Protein AF-A0A0F9KCD6-F1 (afdb_monomer)

Mean predicted aligned error: 6.34 Å

Solvent-accessible surface area (backbone atoms only — not comparable to full-atom values): 5465 Å² total; per-residue (Å²): 121,71,57,98,52,37,72,64,94,73,94,79,52,73,83,74,70,70,73,69,53,78,91,74,44,92,79,74,85,80,87,65,88,58,38,46,78,42,92,97,72,47,77,42,78,69,61,85,83,84,83,90,81,86,86,87,74,96,63,91,75,52,72,67,56,47,32,50,53,44,34,46,77,71,64,77,99

Secondary structure (DSSP, 8-state):
--BTTB-------HHHHSS--GGG-TT-----SS-EEETTTEEESPPPS--------SSPPPHHHHHHHHHHHHT--

Foldseek 3Di:
DDDLLHDPDDDDDCVPPVPDDPVNDPPDDDDDDQWDQDVPPGTHRGHDDDDPDDDDDPDDDDSVRSNVVSCVVVVVD

Organism: NCBI:txid412755

Sequence (77 aa):
LYIDGVAPSQAFSITTDKGWWFAGDSSLDNGYIGAGSIAGAGKARFLSGRVREVTISIVDLSADEMLYDYQRTRGFV

Radius of gyration: 15.44 Å; Cα contacts (8 Å, |Δi|>4): 45; 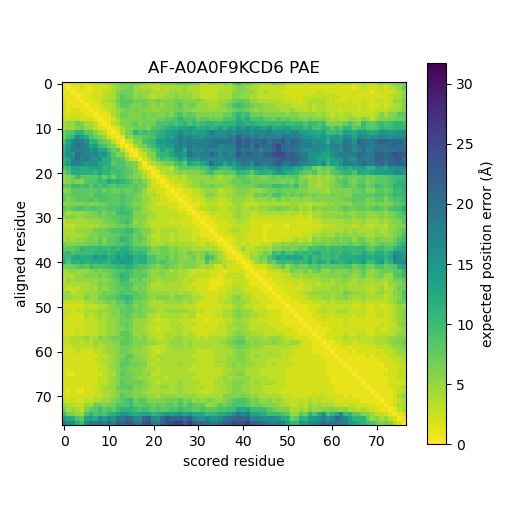chains: 1; bounding box: 38×24×35 Å

pLDDT: mean 84.77, std 11.3, range [54.62, 96.38]

Structure (mmCIF, N/CA/C/O backbone):
data_AF-A0A0F9KCD6-F1
#
_entry.id   AF-A0A0F9KCD6-F1
#
loop_
_atom_site.group_PDB
_atom_site.id
_atom_site.type_symbol
_atom_site.label_atom_id
_atom_site.label_alt_id
_atom_site.label_comp_id
_atom_site.label_asym_id
_atom_site.label_entity_id
_atom_site.label_seq_id
_atom_site.pdbx_PDB_ins_code
_atom_site.Cartn_x
_atom_site.Cartn_y
_atom_site.Cartn_z
_atom_site.occupancy
_atom_site.B_iso_or_equiv
_atom_site.auth_seq_id
_atom_site.auth_comp_id
_atom_site.auth_asym_id
_atom_site.auth_atom_id
_atom_site.pdbx_PDB_model_num
ATOM 1 N N . LEU A 1 1 ? 0.072 -7.746 6.227 1.00 84.19 1 LEU A N 1
ATOM 2 C CA . LEU A 1 1 ? -1.106 -7.617 5.338 1.00 84.19 1 LEU A CA 1
ATOM 3 C C . LEU A 1 1 ? -2.379 -7.636 6.175 1.00 84.19 1 LEU A C 1
ATOM 5 O O . LEU A 1 1 ? -2.450 -8.440 7.097 1.00 84.19 1 LEU A O 1
ATOM 9 N N . TYR A 1 2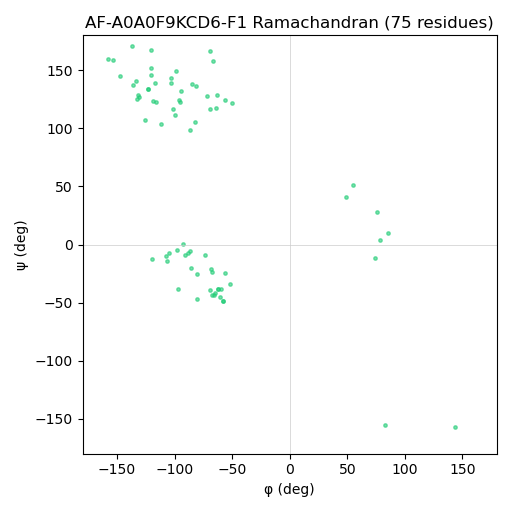 ? -3.352 -6.784 5.854 1.00 90.25 2 TYR A N 1
ATOM 10 C CA . TYR A 1 2 ? -4.723 -6.860 6.368 1.00 90.25 2 TYR A CA 1
ATOM 11 C C . TYR A 1 2 ? -5.669 -7.106 5.189 1.00 90.25 2 TYR A C 1
ATOM 13 O O . TYR A 1 2 ? -5.469 -6.527 4.121 1.00 90.25 2 TYR A O 1
ATOM 21 N N . ILE A 1 3 ? -6.666 -7.971 5.369 1.00 91.56 3 ILE A N 1
ATOM 22 C CA . ILE A 1 3 ? -7.710 -8.270 4.379 1.00 91.56 3 ILE A CA 1
ATOM 23 C C . ILE A 1 3 ? -9.051 -8.195 5.106 1.00 91.56 3 ILE A C 1
ATOM 25 O O . ILE A 1 3 ? -9.198 -8.783 6.175 1.00 91.56 3 ILE A O 1
ATOM 29 N N . ASP A 1 4 ? -9.995 -7.432 4.551 1.00 90.12 4 ASP A N 1
ATOM 30 C CA . ASP A 1 4 ? -11.323 -7.198 5.138 1.00 90.12 4 ASP A CA 1
ATOM 31 C C . ASP A 1 4 ? -11.285 -6.788 6.628 1.00 90.12 4 ASP A C 1
ATOM 33 O O . ASP A 1 4 ? -12.076 -7.249 7.448 1.00 90.12 4 ASP A O 1
ATOM 37 N N . GLY A 1 5 ? -10.324 -5.929 6.989 1.00 89.19 5 GLY A N 1
ATOM 38 C CA . GLY A 1 5 ? -10.158 -5.403 8.350 1.00 89.19 5 GLY A CA 1
ATOM 39 C C . GLY A 1 5 ? -9.482 -6.354 9.346 1.00 89.19 5 GLY A C 1
ATOM 40 O O . GLY A 1 5 ? -9.345 -5.999 10.511 1.00 89.19 5 GLY A O 1
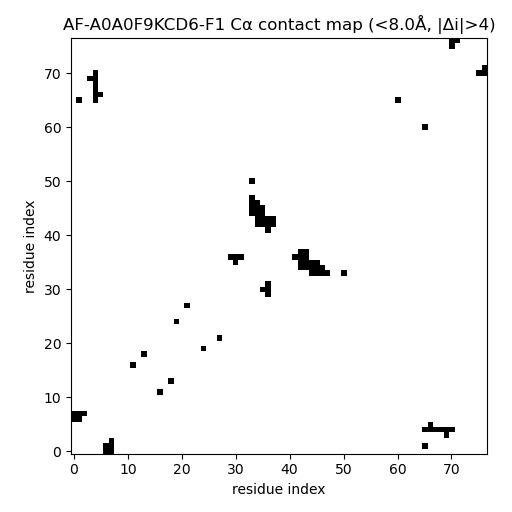ATOM 41 N N . VAL A 1 6 ? -9.03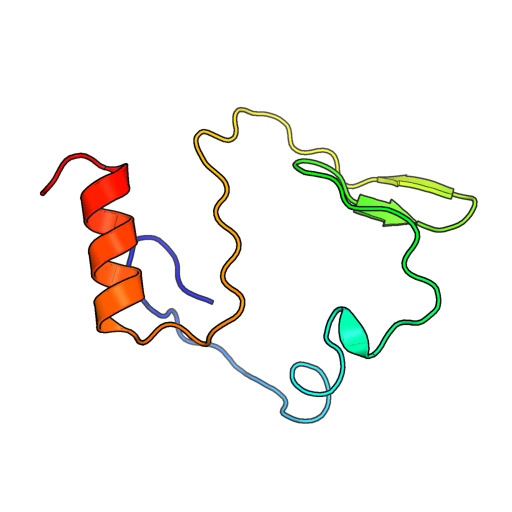0 -7.539 8.921 1.00 90.06 6 VAL A N 1
ATOM 42 C CA . VAL A 1 6 ? -8.403 -8.545 9.797 1.00 90.06 6 VAL A CA 1
ATOM 43 C C . VAL A 1 6 ? -6.985 -8.866 9.330 1.00 90.06 6 VAL A C 1
ATOM 45 O O . VAL A 1 6 ? -6.697 -8.869 8.133 1.00 90.06 6 VAL A O 1
ATOM 48 N N . ALA A 1 7 ? -6.083 -9.153 10.272 1.00 90.38 7 ALA A N 1
ATOM 49 C CA . ALA A 1 7 ? -4.760 -9.695 9.977 1.00 90.38 7 ALA A CA 1
ATOM 50 C C . ALA A 1 7 ? -4.850 -11.225 9.788 1.00 90.38 7 ALA A C 1
ATOM 52 O O . ALA A 1 7 ? -4.997 -11.945 10.780 1.00 90.38 7 ALA A O 1
ATOM 53 N N . PRO A 1 8 ? -4.775 -11.765 8.554 1.00 88.69 8 PRO A N 1
ATOM 54 C CA . PRO A 1 8 ? -4.724 -13.211 8.358 1.00 88.69 8 PRO A CA 1
ATOM 55 C C . PRO A 1 8 ? -3.418 -13.791 8.915 1.00 88.69 8 PRO A C 1
ATOM 57 O O . PRO A 1 8 ? -2.410 -13.084 9.011 1.00 88.69 8 PRO A O 1
ATOM 60 N N . SER A 1 9 ? -3.413 -15.090 9.230 1.00 88.44 9 SER A N 1
ATOM 61 C CA . SER A 1 9 ? -2.184 -15.803 9.602 1.00 88.44 9 SER A CA 1
ATOM 62 C C . SER A 1 9 ? -1.146 -15.667 8.487 1.00 88.44 9 SER A C 1
ATOM 64 O O . SER A 1 9 ? -1.428 -15.962 7.326 1.00 88.44 9 SER A O 1
ATOM 66 N N . GLN A 1 10 ? 0.038 -15.172 8.837 1.00 79.31 10 GLN A N 1
ATOM 67 C CA . GLN A 1 10 ? 1.119 -14.890 7.900 1.00 79.31 10 GLN A CA 1
ATOM 68 C C . GLN A 1 10 ? 2.411 -15.502 8.435 1.00 79.31 10 GLN A C 1
ATOM 70 O O . GLN A 1 10 ? 2.804 -15.246 9.573 1.00 79.31 10 GLN A O 1
ATOM 75 N N . ALA A 1 11 ? 3.078 -16.301 7.603 1.00 74.88 11 ALA A N 1
ATOM 76 C CA . ALA A 1 11 ? 4.440 -16.747 7.855 1.00 74.88 11 ALA A CA 1
ATOM 77 C C . ALA A 1 11 ? 5.393 -15.687 7.292 1.00 74.88 11 ALA A C 1
ATOM 79 O O . ALA A 1 11 ? 5.628 -15.647 6.088 1.00 74.88 11 ALA A O 1
ATOM 80 N N . PHE A 1 12 ? 5.898 -14.800 8.150 1.00 66.44 12 PHE A N 1
ATOM 81 C CA . PHE A 1 12 ? 6.877 -13.793 7.745 1.00 66.44 12 PHE A CA 1
ATOM 82 C C . PHE A 1 12 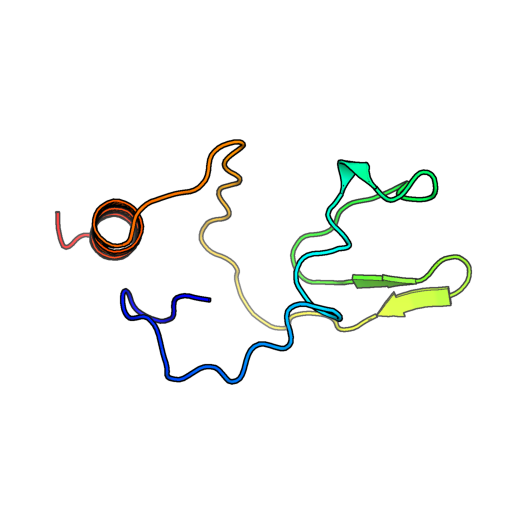? 8.302 -14.268 7.992 1.00 66.44 12 PHE A C 1
ATOM 84 O O . PHE A 1 12 ? 8.648 -14.702 9.092 1.00 66.44 12 PHE A O 1
ATOM 91 N N . SER A 1 13 ? 9.142 -14.101 6.975 1.00 61.06 13 SER A N 1
ATOM 92 C CA . SER A 1 13 ? 10.590 -14.227 7.072 1.00 61.06 13 SER A CA 1
ATOM 93 C C . SER A 1 13 ? 11.175 -12.819 7.187 1.00 61.06 13 SER A C 1
ATOM 95 O O . SER A 1 13 ? 11.135 -12.029 6.244 1.00 61.06 13 SER A O 1
ATOM 97 N N . ILE A 1 14 ? 11.724 -12.479 8.356 1.00 58.53 14 ILE A N 1
ATOM 98 C CA . ILE A 1 14 ? 12.345 -11.166 8.619 1.00 58.53 14 ILE A CA 1
ATOM 99 C C . ILE A 1 14 ? 13.465 -10.804 7.629 1.00 58.53 14 ILE A C 1
ATOM 101 O O . ILE A 1 14 ? 13.715 -9.621 7.418 1.00 58.53 14 ILE A O 1
ATOM 105 N N . THR A 1 15 ? 14.109 -11.786 6.997 1.00 59.03 15 THR A N 1
ATOM 106 C CA . THR A 1 15 ? 15.162 -11.582 5.990 1.00 59.03 15 THR A CA 1
ATOM 107 C C . THR A 1 15 ? 14.635 -11.258 4.594 1.00 59.03 15 THR A C 1
ATOM 109 O O . THR A 1 15 ? 15.353 -10.626 3.826 1.00 59.03 15 THR A O 1
ATOM 112 N N . THR A 1 16 ? 13.412 -11.664 4.244 1.00 56.84 16 THR A N 1
ATOM 113 C CA . THR A 1 16 ? 12.856 -11.467 2.892 1.00 56.84 16 THR A CA 1
ATOM 114 C C . THR A 1 16 ? 11.961 -10.232 2.818 1.00 56.84 16 THR A C 1
ATOM 116 O O . THR A 1 16 ? 12.028 -9.490 1.844 1.00 56.84 16 THR A O 1
ATOM 119 N N . ASP A 1 17 ? 11.172 -9.970 3.864 1.00 57.34 17 ASP A N 1
ATOM 120 C CA . ASP A 1 17 ? 10.021 -9.060 3.754 1.00 57.34 17 ASP A CA 1
ATOM 121 C C . ASP A 1 17 ? 10.224 -7.688 4.417 1.00 57.34 17 ASP A C 1
ATOM 123 O O . ASP A 1 17 ? 9.442 -6.771 4.181 1.00 57.34 17 ASP A O 1
ATOM 127 N N . LYS A 1 18 ? 11.258 -7.521 5.257 1.00 54.62 18 LYS A N 1
ATOM 128 C CA . LYS A 1 18 ? 11.503 -6.261 5.994 1.00 54.62 18 LYS A CA 1
ATOM 129 C C . LYS A 1 18 ? 12.696 -5.446 5.495 1.00 54.62 18 LYS A C 1
ATOM 131 O O . LYS A 1 18 ? 12.881 -4.320 5.941 1.00 54.62 18 LYS A O 1
ATOM 136 N N . GLY A 1 19 ? 13.519 -6.008 4.610 1.00 55.94 19 GLY A N 1
ATOM 137 C CA . GLY A 1 19 ? 14.754 -5.361 4.158 1.00 55.94 19 GLY A CA 1
ATOM 138 C C . GLY A 1 19 ? 14.575 -4.391 2.991 1.00 55.94 19 GLY A C 1
ATOM 139 O O . GLY A 1 19 ? 15.434 -3.540 2.783 1.00 55.94 19 GLY A O 1
ATOM 140 N N . TRP A 1 20 ? 13.482 -4.509 2.230 1.00 65.88 20 TRP A N 1
ATOM 141 C CA . TRP A 1 20 ? 13.312 -3.769 0.983 1.00 65.88 20 TRP A CA 1
ATOM 142 C C . TRP A 1 20 ? 12.007 -2.974 0.980 1.00 65.88 20 TRP A C 1
ATOM 144 O O . TRP A 1 20 ? 10.914 -3.523 0.875 1.00 65.88 20 TRP A O 1
ATOM 154 N N . TRP A 1 21 ? 12.142 -1.656 1.110 1.00 73.06 21 TRP A N 1
ATOM 155 C CA . TRP A 1 21 ? 11.067 -0.679 0.947 1.00 73.06 21 TRP A CA 1
ATOM 156 C C . TRP A 1 21 ? 11.435 0.300 -0.169 1.00 73.06 21 TRP A C 1
ATOM 158 O O . TRP A 1 21 ? 12.595 0.332 -0.576 1.00 73.06 21 TRP A O 1
ATOM 168 N N . PHE A 1 22 ? 10.492 1.117 -0.652 1.00 77.00 22 PHE A N 1
ATOM 169 C CA . PHE A 1 22 ? 10.724 2.017 -1.794 1.00 77.00 22 PHE A CA 1
ATOM 170 C C . PHE A 1 22 ? 11.976 2.898 -1.648 1.00 77.00 22 PHE A C 1
ATOM 172 O O . PHE A 1 22 ? 12.674 3.140 -2.622 1.00 77.00 22 PHE A O 1
ATOM 179 N N . ALA A 1 23 ? 12.311 3.325 -0.428 1.00 77.00 23 ALA A N 1
ATOM 180 C CA . ALA A 1 23 ? 13.510 4.126 -0.171 1.00 77.00 23 ALA A CA 1
ATOM 181 C C . ALA A 1 23 ? 14.837 3.361 -0.366 1.00 77.00 23 ALA A C 1
ATOM 183 O O . ALA A 1 23 ? 15.882 3.982 -0.533 1.00 77.00 23 ALA A O 1
ATOM 184 N N . GLY A 1 24 ? 14.810 2.027 -0.319 1.00 78.50 24 GLY A N 1
ATOM 185 C CA . GLY A 1 24 ? 15.981 1.170 -0.501 1.00 78.50 24 GLY A CA 1
ATOM 186 C C . GLY A 1 24 ? 16.289 0.831 -1.961 1.00 78.50 24 GLY A C 1
ATOM 187 O O . GLY A 1 24 ? 17.307 0.197 -2.218 1.00 78.50 24 GLY A O 1
ATOM 188 N N . ASP A 1 25 ? 15.435 1.228 -2.910 1.00 81.94 25 ASP A N 1
ATOM 189 C CA . ASP A 1 25 ? 15.615 0.944 -4.334 1.00 81.94 25 ASP A CA 1
ATOM 190 C C . ASP A 1 25 ? 15.922 2.222 -5.124 1.00 81.94 25 ASP A C 1
ATOM 192 O O . ASP A 1 25 ? 15.039 3.024 -5.426 1.00 81.94 25 ASP A O 1
ATOM 196 N N . SER A 1 26 ? 17.189 2.402 -5.496 1.00 85.19 26 SER A N 1
ATOM 197 C CA . SER A 1 26 ? 17.623 3.530 -6.328 1.00 85.19 26 SER A CA 1
ATOM 198 C C . SER A 1 26 ? 17.206 3.408 -7.797 1.00 85.19 26 SER A C 1
ATOM 200 O O . SER A 1 26 ? 17.388 4.360 -8.554 1.00 85.19 26 SER A O 1
ATOM 202 N N . SER A 1 27 ? 16.675 2.255 -8.213 1.00 83.56 27 SER A N 1
ATOM 203 C CA . SER A 1 27 ? 16.265 1.982 -9.591 1.00 83.56 27 SER A CA 1
ATOM 204 C C . SER A 1 27 ? 14.766 2.167 -9.839 1.00 83.56 27 SER A C 1
ATOM 206 O O . SER A 1 27 ? 14.335 2.079 -10.988 1.00 83.56 27 SER A O 1
ATOM 208 N N . LEU A 1 28 ? 13.975 2.462 -8.798 1.00 85.19 28 LEU A N 1
ATOM 209 C CA . LEU A 1 28 ? 12.554 2.771 -8.955 1.00 85.19 28 LEU A CA 1
ATOM 210 C C . LEU A 1 28 ? 12.357 4.047 -9.775 1.00 85.19 28 LEU A C 1
ATOM 212 O O . LEU A 1 28 ? 12.730 5.144 -9.368 1.00 85.19 28 LEU A O 1
ATOM 216 N N . ASP A 1 29 ? 11.702 3.894 -10.918 1.00 85.62 29 ASP A N 1
ATOM 217 C CA . ASP A 1 29 ? 11.450 4.950 -11.898 1.00 85.62 29 ASP A CA 1
ATOM 218 C C . ASP A 1 29 ? 9.950 5.196 -12.136 1.00 85.62 29 ASP A C 1
ATOM 220 O O . ASP A 1 29 ? 9.563 6.191 -12.751 1.00 85.62 29 ASP A O 1
ATOM 224 N N . ASN A 1 30 ? 9.085 4.294 -11.664 1.00 86.25 30 ASN A N 1
ATOM 225 C CA . ASN A 1 30 ? 7.644 4.368 -11.868 1.00 86.25 30 ASN A CA 1
ATOM 226 C C . ASN A 1 30 ? 6.839 3.669 -10.758 1.00 86.25 30 ASN A C 1
ATOM 228 O O . ASN A 1 30 ? 7.322 2.794 -10.043 1.00 86.25 30 ASN A O 1
ATOM 232 N N . GLY A 1 31 ? 5.569 4.065 -10.645 1.00 87.75 31 GLY A N 1
ATOM 233 C CA . GLY A 1 31 ? 4.558 3.414 -9.816 1.00 87.75 31 GLY A CA 1
ATOM 234 C C . GLY A 1 31 ? 3.248 3.298 -10.590 1.00 87.75 31 GLY A C 1
ATOM 235 O O . GLY A 1 31 ? 2.846 4.230 -11.289 1.00 87.75 31 GLY A O 1
ATOM 236 N N . TYR A 1 32 ? 2.581 2.148 -10.491 1.00 91.12 32 TYR A N 1
ATOM 237 C CA . TYR A 1 32 ? 1.333 1.879 -11.204 1.00 91.12 32 TYR A CA 1
ATOM 238 C C . TYR A 1 32 ? 0.288 1.265 -10.278 1.00 91.12 32 TYR A C 1
ATOM 240 O O . TYR A 1 32 ? 0.584 0.392 -9.466 1.00 91.12 32 TYR A O 1
ATOM 248 N N . ILE A 1 33 ? -0.964 1.687 -10.455 1.00 94.31 33 ILE A N 1
ATOM 249 C CA . ILE A 1 33 ? -2.129 1.035 -9.858 1.00 94.31 33 ILE A CA 1
ATOM 250 C C . ILE A 1 33 ? -2.705 0.088 -10.913 1.00 94.31 33 ILE A C 1
ATOM 252 O O . ILE A 1 33 ? -3.015 0.507 -12.026 1.00 94.31 33 ILE A O 1
ATOM 256 N N . GLY A 1 34 ? -2.839 -1.193 -10.569 1.00 93.56 34 GLY A N 1
ATOM 257 C CA . GLY A 1 34 ? -3.449 -2.198 -11.446 1.00 93.56 34 GLY A CA 1
ATOM 258 C C . GLY A 1 34 ? -2.512 -2.852 -12.469 1.00 93.56 34 GLY A C 1
ATOM 259 O O . GLY A 1 34 ? -2.989 -3.575 -13.338 1.00 93.56 34 GLY A O 1
ATOM 260 N N . ALA A 1 35 ? -1.199 -2.635 -12.382 1.00 93.75 35 ALA A N 1
ATOM 261 C CA . ALA A 1 35 ? -0.185 -3.415 -13.097 1.00 93.75 35 ALA A CA 1
ATOM 262 C C . ALA A 1 35 ? 1.168 -3.296 -12.378 1.00 93.75 35 ALA A C 1
ATOM 264 O O . ALA A 1 35 ? 1.394 -2.333 -11.651 1.00 93.75 35 ALA A O 1
ATOM 265 N N . GLY A 1 36 ? 2.077 -4.239 -12.616 1.00 91.06 36 GLY A N 1
ATOM 266 C CA . GLY A 1 36 ? 3.496 -4.098 -12.279 1.00 91.06 36 GLY A CA 1
ATOM 267 C C . GLY A 1 36 ? 4.311 -3.694 -13.507 1.00 91.06 36 GLY A C 1
ATOM 268 O O . GLY A 1 36 ? 3.962 -4.077 -14.623 1.00 91.06 36 GLY A O 1
ATOM 269 N N . SER A 1 37 ? 5.393 -2.943 -13.312 1.00 88.88 37 SER A N 1
ATOM 270 C CA . SER A 1 37 ? 6.399 -2.688 -14.352 1.00 88.88 37 SER A CA 1
ATOM 271 C C . SER A 1 37 ? 7.625 -3.546 -14.091 1.00 88.88 37 SER A C 1
ATOM 273 O O . SER A 1 37 ? 8.038 -3.698 -12.944 1.00 88.88 37 SER A O 1
ATOM 275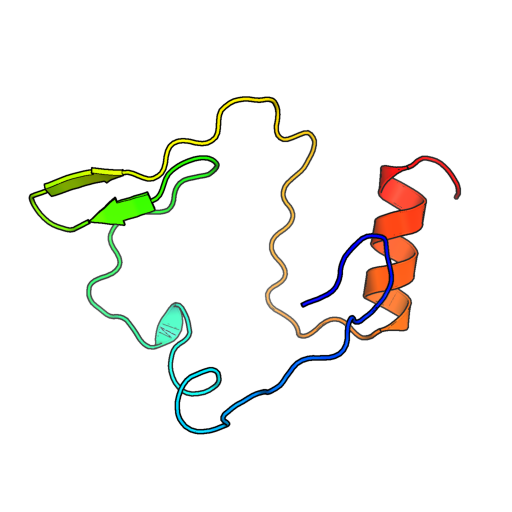 N N . ILE A 1 38 ? 8.197 -4.113 -15.146 1.00 82.88 38 ILE A N 1
ATOM 276 C CA . ILE A 1 38 ? 9.486 -4.799 -15.092 1.00 82.88 38 ILE A CA 1
ATOM 277 C C . ILE A 1 38 ? 10.417 -4.040 -16.035 1.00 82.88 38 ILE A C 1
ATOM 279 O O . ILE A 1 38 ? 10.095 -3.872 -17.216 1.00 82.88 38 ILE A O 1
ATOM 283 N N . ALA A 1 39 ? 11.554 -3.570 -15.515 1.00 79.00 39 ALA A N 1
ATOM 284 C CA . ALA A 1 39 ? 12.516 -2.765 -16.263 1.00 79.00 39 ALA A CA 1
ATOM 285 C C . ALA A 1 39 ? 12.868 -3.426 -17.609 1.00 79.00 39 ALA A C 1
ATOM 287 O O . ALA A 1 39 ? 13.288 -4.581 -17.662 1.00 79.00 39 ALA A O 1
ATOM 288 N N . GLY A 1 40 ? 12.633 -2.705 -18.708 1.00 76.81 40 GLY A N 1
ATOM 289 C CA . GLY A 1 40 ? 12.884 -3.182 -20.074 1.00 76.81 40 GLY A CA 1
ATOM 290 C C . GLY A 1 40 ? 11.898 -4.225 -20.626 1.00 76.81 40 GLY A C 1
ATOM 291 O O . GLY A 1 40 ? 11.903 -4.459 -21.830 1.00 76.81 40 GLY A O 1
ATOM 292 N N . ALA A 1 41 ? 11.026 -4.814 -19.801 1.00 83.38 41 ALA A N 1
ATOM 293 C CA . ALA A 1 41 ? 10.024 -5.807 -20.218 1.00 83.38 41 ALA A CA 1
ATOM 294 C C . ALA A 1 41 ? 8.591 -5.243 -20.290 1.00 83.38 41 ALA A C 1
ATOM 296 O O . ALA A 1 41 ? 7.679 -5.909 -20.781 1.00 83.38 41 ALA A O 1
ATOM 297 N N . GLY A 1 42 ? 8.386 -4.004 -19.835 1.00 87.69 42 GLY A N 1
ATOM 298 C CA . GLY A 1 42 ? 7.100 -3.317 -19.887 1.00 87.69 42 GLY A CA 1
ATOM 299 C C . GLY A 1 42 ? 6.169 -3.695 -18.733 1.00 87.69 42 GLY A C 1
ATOM 300 O O . GLY A 1 42 ? 6.608 -4.071 -17.645 1.00 87.69 42 GLY A O 1
ATOM 301 N N . LYS A 1 43 ? 4.860 -3.543 -18.958 1.00 92.38 43 LYS A N 1
ATOM 302 C CA . LYS A 1 43 ? 3.826 -3.802 -17.946 1.00 92.38 43 LYS A CA 1
ATOM 303 C C . LYS A 1 43 ? 3.450 -5.284 -17.916 1.00 92.38 43 LYS A C 1
ATOM 305 O O . LYS A 1 43 ? 3.235 -5.896 -18.958 1.00 92.38 43 LYS A O 1
ATOM 310 N N . ALA A 1 44 ? 3.290 -5.827 -16.718 1.00 90.69 44 ALA A N 1
ATOM 311 C CA . ALA A 1 44 ? 2.854 -7.192 -16.460 1.00 90.69 44 ALA A CA 1
ATOM 312 C C . ALA A 1 44 ? 1.825 -7.225 -15.317 1.00 90.69 44 ALA A C 1
ATOM 314 O O . ALA A 1 44 ? 1.621 -6.234 -14.617 1.00 90.69 44 ALA A O 1
ATOM 315 N N . ARG A 1 45 ? 1.195 -8.389 -15.097 1.00 91.00 45 ARG A N 1
ATOM 316 C CA . ARG A 1 45 ? 0.254 -8.630 -13.981 1.00 91.00 45 ARG A CA 1
ATOM 317 C C . ARG A 1 45 ? -0.894 -7.615 -13.938 1.00 91.00 45 ARG A C 1
ATOM 319 O O . ARG A 1 45 ? -1.149 -6.980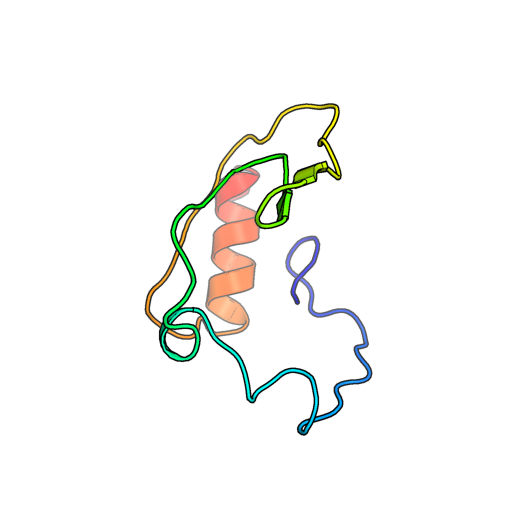 -12.918 1.00 91.00 45 ARG A O 1
ATOM 326 N N . PHE A 1 46 ? -1.559 -7.451 -15.075 1.00 94.19 46 PHE A N 1
ATOM 327 C CA . PHE A 1 46 ? -2.682 -6.534 -15.200 1.00 94.19 46 PHE A CA 1
ATOM 328 C C . PHE A 1 46 ? -3.837 -6.964 -14.297 1.00 94.19 46 PHE A C 1
ATOM 330 O O . PHE A 1 46 ? -4.292 -8.108 -14.338 1.00 94.19 46 PHE A O 1
ATOM 337 N N . LEU A 1 47 ? -4.329 -6.021 -13.506 1.00 95.50 47 LEU A N 1
ATOM 338 C CA . LEU A 1 47 ? -5.582 -6.150 -12.791 1.00 95.50 47 LEU A CA 1
ATOM 339 C C . LEU A 1 47 ? -6.734 -6.044 -13.795 1.00 95.50 47 LEU A C 1
ATOM 341 O O . LEU A 1 47 ? -6.831 -5.068 -14.538 1.00 95.50 47 LEU A O 1
ATOM 345 N N . SER A 1 48 ? -7.637 -7.020 -13.770 1.00 96.38 48 SER A N 1
ATOM 346 C CA . SER A 1 48 ? -8.945 -6.912 -14.415 1.00 96.38 48 SER A CA 1
ATOM 347 C C . SER A 1 48 ? -9.990 -6.608 -13.349 1.00 96.38 48 SER A C 1
ATOM 349 O O . SER A 1 48 ? -10.186 -7.399 -12.427 1.00 96.38 48 SER A O 1
ATOM 351 N N . GLY A 1 49 ? -10.632 -5.445 -13.439 1.00 95.25 49 GLY A N 1
ATOM 352 C CA . GLY A 1 49 ? -11.639 -5.015 -12.474 1.00 95.25 49 GLY A CA 1
ATOM 353 C C . GLY A 1 49 ? -11.585 -3.520 -12.197 1.00 95.25 49 GLY A C 1
ATOM 354 O O . GLY A 1 49 ? -11.108 -2.734 -13.015 1.00 95.25 49 GLY A O 1
ATOM 355 N N . ARG A 1 50 ? -12.107 -3.120 -11.035 1.00 93.94 50 ARG A N 1
ATOM 356 C CA . ARG A 1 50 ? -12.113 -1.727 -10.581 1.00 93.94 50 ARG A CA 1
ATOM 357 C C . ARG A 1 50 ? -11.414 -1.624 -9.238 1.00 93.94 50 ARG A C 1
ATOM 359 O O . ARG A 1 50 ? -11.717 -2.385 -8.324 1.00 93.94 50 ARG A O 1
ATOM 366 N N . VAL A 1 51 ? -10.532 -0.641 -9.121 1.00 93.88 51 VAL A N 1
ATOM 367 C CA . VAL A 1 51 ? -10.004 -0.187 -7.836 1.00 93.88 51 VAL A CA 1
ATOM 368 C C . VAL A 1 51 ? -10.847 1.003 -7.409 1.00 93.88 51 VAL A C 1
ATOM 370 O O . VAL A 1 51 ? -10.985 1.955 -8.173 1.00 93.88 51 VAL A O 1
ATOM 373 N N . ARG A 1 52 ? -11.459 0.927 -6.225 1.00 92.31 52 ARG A N 1
ATOM 374 C CA . ARG A 1 52 ? -12.301 2.015 -5.712 1.00 92.31 52 ARG A CA 1
ATOM 375 C C . ARG A 1 52 ? -11.466 3.137 -5.097 1.00 92.31 52 ARG A C 1
ATOM 377 O O . ARG A 1 52 ? -11.728 4.296 -5.384 1.00 92.31 52 ARG A O 1
ATOM 384 N N . GLU A 1 53 ? -10.500 2.788 -4.255 1.00 92.31 53 GLU A N 1
ATOM 385 C CA . GLU A 1 53 ? -9.663 3.735 -3.514 1.00 92.31 53 GLU A CA 1
ATOM 386 C C . GLU A 1 53 ? -8.259 3.144 -3.337 1.00 92.31 53 GLU A C 1
ATOM 388 O O . GLU A 1 53 ? -8.109 1.930 -3.182 1.00 92.31 53 GLU A O 1
ATOM 393 N N . VAL A 1 54 ? -7.244 4.010 -3.380 1.00 93.44 54 VAL A N 1
ATOM 394 C CA . VAL A 1 54 ? -5.867 3.706 -2.980 1.00 93.44 54 VAL A CA 1
ATOM 395 C C . VAL A 1 54 ? -5.393 4.841 -2.086 1.00 93.44 54 VAL A C 1
ATOM 397 O O . VAL A 1 54 ? -5.415 5.998 -2.502 1.00 93.44 54 VAL A O 1
ATOM 400 N N . THR A 1 55 ? -4.925 4.490 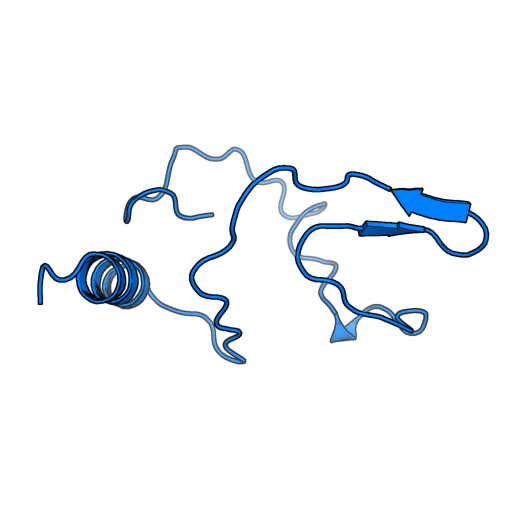-0.893 1.00 92.25 55 THR A N 1
ATOM 401 C CA . THR A 1 55 ? -4.350 5.425 0.077 1.00 92.25 55 THR A CA 1
ATOM 402 C C . THR A 1 55 ? -2.937 4.964 0.408 1.00 92.25 55 THR A C 1
ATOM 404 O O . THR A 1 55 ? -2.709 3.776 0.632 1.00 92.25 55 THR A O 1
ATOM 407 N N . ILE A 1 56 ? -1.982 5.895 0.412 1.00 91.62 56 ILE A N 1
ATOM 408 C CA . ILE A 1 56 ? -0.583 5.634 0.766 1.00 91.62 56 ILE A CA 1
ATOM 409 C C . ILE A 1 56 ? -0.266 6.440 2.022 1.00 91.62 56 ILE A C 1
ATOM 411 O O . ILE A 1 56 ? -0.404 7.662 2.022 1.00 91.62 56 ILE A O 1
ATOM 415 N N . SER A 1 57 ? 0.162 5.748 3.076 1.00 90.38 57 SER A N 1
ATOM 416 C CA . SER A 1 57 ? 0.628 6.352 4.324 1.00 90.38 57 SER A CA 1
ATOM 417 C C . SER A 1 57 ? 2.154 6.315 4.389 1.00 90.38 57 SER A C 1
ATOM 419 O O . SER A 1 57 ? 2.774 5.348 3.948 1.00 90.38 57 SER A O 1
ATOM 421 N N . ILE A 1 58 ? 2.754 7.365 4.950 1.00 89.19 58 ILE A N 1
ATOM 422 C CA . ILE A 1 58 ? 4.196 7.423 5.253 1.00 89.19 58 ILE A CA 1
ATOM 423 C C . ILE A 1 58 ? 4.515 6.959 6.680 1.00 89.19 58 ILE A C 1
ATOM 425 O O . ILE A 1 58 ? 5.673 6.993 7.090 1.00 89.19 58 ILE A O 1
ATOM 429 N N . VAL A 1 59 ? 3.489 6.569 7.436 1.00 89.12 59 VAL A N 1
ATOM 430 C CA . VAL A 1 59 ? 3.606 6.034 8.793 1.00 89.12 59 VAL A CA 1
ATOM 431 C C . VAL A 1 59 ? 3.029 4.629 8.864 1.00 89.12 59 VAL A C 1
ATOM 433 O O . VAL A 1 59 ? 2.100 4.288 8.122 1.00 89.12 59 VAL A O 1
ATOM 436 N N . ASP A 1 60 ? 3.562 3.846 9.795 1.00 88.44 60 ASP A N 1
ATOM 437 C CA . ASP A 1 60 ? 3.033 2.531 10.130 1.00 88.44 60 ASP A CA 1
ATOM 438 C C . ASP A 1 60 ? 1.683 2.691 10.835 1.00 88.44 60 ASP A C 1
ATOM 440 O O . ASP A 1 60 ? 1.605 3.268 11.919 1.00 88.44 60 ASP A O 1
ATOM 444 N N . LEU A 1 61 ? 0.622 2.177 10.212 1.00 91.81 61 LEU A N 1
ATOM 445 C CA . LEU A 1 61 ? -0.717 2.172 10.795 1.00 91.81 61 LEU A CA 1
ATOM 446 C C . LEU A 1 61 ? -0.872 1.000 11.769 1.00 91.81 61 LEU A C 1
ATOM 448 O O . LEU A 1 61 ? -0.482 -0.139 11.485 1.00 91.81 61 LEU A O 1
ATOM 452 N N . SER A 1 62 ? -1.478 1.283 12.915 1.00 93.44 62 SER A N 1
ATOM 453 C CA . SER A 1 62 ? -1.868 0.291 13.911 1.00 93.44 62 SER A CA 1
ATOM 454 C C . SER A 1 62 ? -3.014 -0.602 13.419 1.00 93.44 62 SER A C 1
ATOM 456 O O . SER A 1 62 ? -3.697 -0.312 12.435 1.00 93.44 62 SER A O 1
ATOM 458 N N . ALA A 1 63 ? -3.254 -1.708 14.129 1.00 93.06 63 ALA A N 1
ATOM 459 C CA . ALA A 1 63 ? -4.363 -2.612 13.820 1.00 93.06 63 ALA A CA 1
ATOM 460 C C . ALA A 1 63 ? -5.732 -1.911 13.895 1.00 93.06 63 ALA A C 1
ATOM 462 O O . ALA A 1 63 ? -6.592 -2.159 13.049 1.00 93.06 63 ALA A O 1
ATOM 463 N N . ASP A 1 64 ? -5.909 -1.011 14.864 1.00 95.12 64 ASP A N 1
ATOM 464 C CA . ASP A 1 64 ? -7.156 -0.265 15.051 1.00 95.12 64 ASP A CA 1
ATOM 465 C C . ASP A 1 64 ? -7.386 0.741 13.916 1.00 95.12 64 ASP A C 1
ATOM 467 O O . ASP A 1 64 ? -8.503 0.860 13.414 1.00 95.12 64 ASP A O 1
ATOM 471 N N . GLU A 1 65 ? -6.331 1.410 13.442 1.00 94.88 65 GLU A N 1
ATOM 472 C CA . GLU A 1 65 ? -6.410 2.312 12.283 1.00 94.88 65 GLU A CA 1
ATOM 473 C C . GLU A 1 65 ? -6.749 1.552 10.996 1.00 94.88 65 GLU A C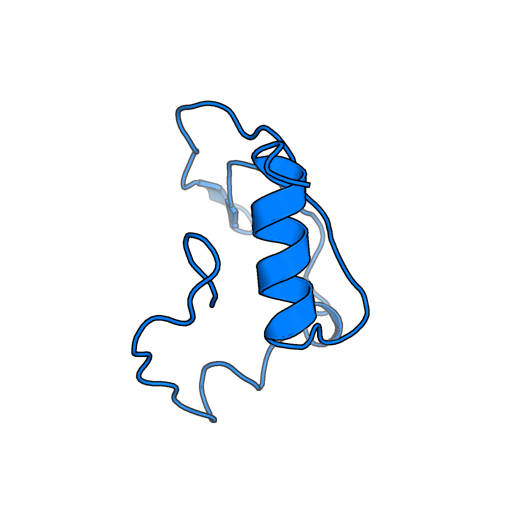 1
ATOM 475 O O . GLU A 1 65 ? -7.608 1.984 10.227 1.00 94.88 65 GLU A O 1
ATOM 480 N N . MET A 1 66 ? -6.154 0.372 10.791 1.00 94.75 66 MET A N 1
ATOM 481 C CA . MET A 1 66 ? -6.485 -0.486 9.648 1.00 94.75 66 MET A CA 1
ATOM 482 C C . MET A 1 66 ? -7.949 -0.949 9.674 1.00 94.75 66 MET A C 1
ATOM 484 O O . MET A 1 66 ? -8.598 -1.020 8.625 1.00 94.75 66 MET A O 1
ATOM 488 N N . LEU A 1 67 ? -8.486 -1.256 10.860 1.00 93.75 67 LEU A N 1
ATOM 489 C CA . LEU A 1 67 ? -9.896 -1.602 11.027 1.00 93.75 67 LEU A CA 1
ATOM 490 C C . LEU A 1 67 ? -10.805 -0.394 10.761 1.00 93.75 67 LEU A C 1
ATOM 492 O O . LEU A 1 67 ? -11.813 -0.536 10.064 1.00 93.75 67 LEU A O 1
ATOM 496 N N . TYR A 1 68 ? -10.441 0.783 11.271 1.00 93.44 68 TYR A N 1
ATOM 497 C CA . TYR A 1 68 ? -11.174 2.024 11.030 1.00 93.44 68 TYR A CA 1
ATOM 498 C C . TYR A 1 68 ? -11.267 2.344 9.531 1.00 93.44 68 TYR A C 1
ATOM 500 O O . TYR A 1 68 ? -12.362 2.570 9.012 1.00 93.44 68 TYR A O 1
ATOM 508 N N . ASP A 1 69 ? -10.151 2.276 8.802 1.00 92.88 69 ASP A N 1
ATOM 509 C CA . ASP A 1 69 ? -10.132 2.526 7.357 1.00 92.88 69 ASP A CA 1
ATOM 510 C C . ASP A 1 69 ? -10.985 1.521 6.571 1.00 92.88 69 ASP A C 1
ATOM 512 O O . ASP A 1 69 ? -11.703 1.889 5.630 1.00 92.88 69 ASP A O 1
ATOM 516 N N . TYR A 1 70 ? -10.975 0.249 6.975 1.00 93.12 70 TYR A N 1
ATOM 517 C CA . TYR A 1 70 ? -11.860 -0.755 6.388 1.00 93.12 70 TYR A CA 1
ATOM 518 C C . TYR A 1 70 ? -13.346 -0.406 6.593 1.00 93.12 70 TYR A C 1
ATOM 520 O O . TYR A 1 70 ? -14.136 -0.469 5.648 1.00 93.12 70 TYR A O 1
ATOM 528 N N . GLN A 1 71 ? -13.740 0.001 7.801 1.00 93.56 71 GLN A N 1
ATOM 529 C CA . GLN A 1 71 ? -15.128 0.367 8.098 1.00 93.56 71 GLN A CA 1
ATOM 530 C C . GLN A 1 71 ? -15.557 1.628 7.331 1.00 93.56 71 GLN A C 1
ATOM 532 O O . GLN A 1 71 ? -16.629 1.636 6.715 1.00 93.56 71 GLN A O 1
ATOM 537 N N . ARG A 1 72 ? -14.690 2.649 7.284 1.00 92.88 72 ARG A N 1
ATOM 538 C CA . ARG A 1 72 ? -14.905 3.908 6.553 1.00 92.88 72 ARG A CA 1
ATOM 539 C C . ARG A 1 72 ? -15.156 3.666 5.067 1.00 92.88 72 ARG A C 1
ATOM 541 O O . ARG A 1 72 ? -16.120 4.170 4.497 1.00 92.88 72 ARG A O 1
ATOM 548 N N . THR A 1 73 ? -14.323 2.855 4.417 1.00 87.69 73 THR A N 1
ATOM 549 C CA . THR A 1 73 ? -14.438 2.595 2.967 1.00 87.69 73 THR A CA 1
ATOM 550 C C . THR A 1 73 ? -15.696 1.810 2.581 1.00 87.69 73 THR A C 1
ATOM 552 O O . THR A 1 73 ? -16.186 1.913 1.447 1.00 87.69 73 THR A O 1
ATOM 555 N N . ARG A 1 74 ? -16.261 1.046 3.520 1.00 85.00 74 ARG A N 1
ATOM 556 C CA . ARG A 1 74 ? -17.512 0.298 3.348 1.00 85.00 74 ARG A CA 1
ATOM 557 C C . ARG A 1 74 ? -18.763 1.085 3.760 1.00 85.00 74 ARG A C 1
ATOM 559 O O . ARG A 1 74 ? -19.858 0.633 3.439 1.00 85.00 74 ARG A O 1
ATOM 566 N N . GLY A 1 75 ? -18.611 2.257 4.382 1.00 79.75 75 GLY A N 1
ATOM 567 C CA . GLY A 1 75 ? -19.723 3.086 4.859 1.00 79.75 75 GLY A CA 1
ATOM 568 C C . GLY A 1 75 ? -20.370 2.562 6.143 1.00 79.75 75 GLY A C 1
ATOM 569 O O . GLY A 1 75 ? -21.565 2.757 6.343 1.00 79.75 75 GLY A O 1
ATOM 570 N N . PHE A 1 76 ? -19.605 1.850 6.977 1.00 73.19 76 PHE A N 1
ATOM 571 C CA . PHE A 1 76 ? -20.065 1.374 8.287 1.00 73.19 76 PHE A CA 1
ATOM 572 C C . PHE A 1 76 ? -19.841 2.388 9.422 1.00 73.19 76 PHE A C 1
ATOM 574 O O . PHE A 1 76 ? -20.323 2.160 10.530 1.00 73.19 76 PHE A O 1
ATOM 581 N N . VAL A 1 77 ? -19.133 3.484 9.141 1.00 60.22 77 VAL A N 1
ATOM 582 C CA . VAL A 1 77 ? -18.872 4.639 10.016 1.00 60.22 77 VAL A CA 1
ATOM 583 C C . VAL A 1 77 ? -18.937 5.927 9.212 1.00 60.22 77 VAL A C 1
ATOM 585 O O . VAL A 1 77 ? -18.647 5.867 7.992 1.00 60.22 77 VAL A O 1
#